Protein AF-A0A482UW29-F1 (afdb_monomer_lite)

Structure (mmCIF, N/CA/C/O backbone):
data_AF-A0A482UW29-F1
#
_entry.id   AF-A0A482UW29-F1
#
loop_
_atom_site.group_PDB
_atom_site.id
_atom_site.type_symbol
_atom_site.label_atom_id
_atom_site.label_alt_id
_atom_site.label_comp_id
_atom_site.label_asym_id
_atom_site.label_entity_id
_atom_site.label_seq_id
_atom_site.pdbx_PDB_ins_code
_atom_site.Cartn_x
_atom_site.Cartn_y
_atom_site.Cartn_z
_atom_site.occupancy
_atom_site.B_iso_or_equiv
_atom_site.auth_seq_id
_atom_site.auth_comp_id
_atom_site.auth_asym_id
_atom_site.auth_atom_id
_atom_site.pdbx_PDB_model_num
ATOM 1 N N . MET A 1 1 ? 14.255 -6.197 -14.353 1.00 85.25 1 MET A N 1
ATOM 2 C CA . MET A 1 1 ? 12.972 -6.834 -13.983 1.00 85.25 1 MET A CA 1
ATOM 3 C C . MET A 1 1 ? 13.294 -8.248 -13.522 1.00 85.25 1 MET A C 1
ATOM 5 O O . MET A 1 1 ? 14.264 -8.793 -14.038 1.00 85.25 1 MET A O 1
ATOM 9 N N . PHE A 1 2 ? 12.573 -8.793 -12.545 1.00 95.31 2 PHE A N 1
ATOM 10 C CA . PHE A 1 2 ? 12.819 -10.137 -12.009 1.00 95.31 2 PHE A CA 1
ATOM 11 C C . PHE A 1 2 ? 11.545 -10.984 -12.097 1.00 95.31 2 PHE A C 1
ATOM 13 O O . PHE A 1 2 ? 10.446 -10.430 -12.179 1.00 95.31 2 PHE A O 1
ATOM 20 N N . ASP A 1 3 ? 11.706 -12.305 -12.129 1.00 98.06 3 ASP A N 1
ATOM 21 C CA . ASP A 1 3 ? 10.581 -13.240 -12.180 1.00 98.06 3 ASP A CA 1
ATOM 22 C C . ASP A 1 3 ? 9.764 -13.188 -10.878 1.00 98.06 3 ASP A C 1
ATOM 24 O O . ASP A 1 3 ? 10.336 -13.123 -9.793 1.00 98.06 3 ASP A O 1
ATOM 28 N N . GLY A 1 4 ? 8.434 -13.153 -10.976 1.00 97.88 4 GLY A N 1
ATOM 29 C CA . GLY A 1 4 ? 7.550 -12.945 -9.818 1.00 97.88 4 GLY A CA 1
ATOM 30 C C . GLY A 1 4 ? 7.399 -11.486 -9.352 1.00 97.88 4 GLY A C 1
ATOM 31 O O . GLY A 1 4 ? 6.843 -11.238 -8.282 1.00 97.88 4 GLY A O 1
ATOM 32 N N . LEU A 1 5 ? 7.845 -10.493 -10.137 1.00 97.75 5 LEU A N 1
ATOM 33 C CA . LEU A 1 5 ? 7.685 -9.069 -9.792 1.00 97.75 5 LEU A CA 1
ATOM 34 C C . LEU A 1 5 ? 6.226 -8.688 -9.494 1.00 97.75 5 LEU A C 1
ATOM 36 O O . LEU A 1 5 ? 5.965 -7.936 -8.554 1.00 97.75 5 LEU A O 1
ATOM 40 N N . TYR A 1 6 ? 5.278 -9.180 -10.293 1.00 97.38 6 TYR A N 1
ATOM 41 C CA . TYR A 1 6 ? 3.864 -8.862 -10.102 1.00 97.38 6 TYR A CA 1
ATOM 42 C C . TYR A 1 6 ? 3.304 -9.482 -8.818 1.00 97.38 6 TYR A C 1
ATOM 44 O O . TYR A 1 6 ? 2.556 -8.816 -8.105 1.00 97.38 6 TYR A O 1
ATOM 52 N N . ASP A 1 7 ? 3.716 -10.701 -8.474 1.00 98.31 7 ASP A N 1
ATOM 53 C CA . ASP A 1 7 ? 3.284 -11.372 -7.245 1.00 98.31 7 ASP A CA 1
ATOM 54 C C . ASP A 1 7 ? 3.853 -10.677 -6.008 1.00 98.31 7 ASP A C 1
ATOM 56 O O . ASP A 1 7 ? 3.129 -10.436 -5.039 1.00 98.31 7 ASP A O 1
ATOM 60 N N . PHE A 1 8 ? 5.123 -10.256 -6.070 1.00 97.94 8 PHE A N 1
ATOM 61 C CA . PHE A 1 8 ? 5.730 -9.397 -5.054 1.00 97.94 8 PHE A CA 1
ATOM 62 C C . PHE A 1 8 ? 4.903 -8.118 -4.864 1.00 97.94 8 PHE A C 1
ATOM 64 O O . PHE A 1 8 ? 4.526 -7.790 -3.739 1.00 97.94 8 PHE A O 1
ATOM 71 N N . CYS A 1 9 ? 4.552 -7.444 -5.968 1.00 98.31 9 CYS A N 1
ATOM 72 C CA . CYS A 1 9 ? 3.755 -6.219 -5.934 1.00 98.31 9 CYS A CA 1
ATOM 73 C C . CYS A 1 9 ? 2.349 -6.409 -5.379 1.00 98.31 9 CYS A C 1
ATOM 75 O O . CYS A 1 9 ? 1.890 -5.616 -4.554 1.00 98.31 9 CYS A O 1
ATOM 77 N N . SER A 1 10 ? 1.687 -7.479 -5.798 1.00 98.44 10 SER A N 1
ATOM 78 C CA . SER A 1 10 ? 0.339 -7.825 -5.359 1.00 98.44 10 SER A CA 1
ATOM 79 C C . SER A 1 10 ? 0.311 -8.159 -3.869 1.00 98.44 10 SER A C 1
ATOM 81 O O . SER A 1 10 ? -0.602 -7.733 -3.168 1.00 98.44 10 SER A O 1
ATOM 83 N N . THR A 1 11 ? 1.340 -8.848 -3.367 1.00 98.50 11 THR A N 1
ATOM 84 C CA . THR A 1 11 ? 1.431 -9.251 -1.957 1.00 98.50 11 THR A CA 1
ATOM 85 C C . THR A 1 11 ? 1.552 -8.044 -1.030 1.00 98.50 11 THR A C 1
ATOM 87 O O . THR A 1 11 ? 0.707 -7.876 -0.152 1.00 98.50 11 THR A O 1
ATOM 90 N N . TYR A 1 12 ? 2.550 -7.166 -1.224 1.00 98.44 12 TYR A N 1
ATOM 91 C CA . TYR A 1 12 ? 2.713 -6.025 -0.311 1.00 98.44 12 TYR A CA 1
ATOM 92 C C . TYR A 1 12 ? 1.549 -5.036 -0.416 1.00 98.44 12 TYR A C 1
ATOM 94 O O . TYR A 1 12 ? 1.137 -4.478 0.599 1.00 98.44 12 TYR A O 1
ATOM 102 N N . THR A 1 13 ? 0.989 -4.854 -1.618 1.00 98.81 13 THR A N 1
ATOM 103 C CA . THR A 1 13 ? -0.149 -3.954 -1.838 1.00 98.81 13 THR A CA 1
ATOM 104 C C . THR A 1 13 ? -1.409 -4.489 -1.168 1.00 98.81 13 THR A C 1
ATOM 106 O O . THR A 1 13 ? -2.088 -3.750 -0.457 1.00 98.81 13 THR A O 1
ATOM 109 N N . GLY A 1 14 ? -1.702 -5.782 -1.345 1.00 98.75 14 GLY A N 1
ATOM 110 C CA . GLY A 1 14 ? -2.855 -6.433 -0.727 1.00 98.75 14 GLY A CA 1
ATOM 111 C C . GLY A 1 14 ? -2.804 -6.381 0.798 1.00 98.75 14 GLY A C 1
ATOM 112 O O . GLY A 1 14 ? -3.815 -6.081 1.423 1.00 98.75 14 GLY A O 1
ATOM 113 N N . CYS A 1 15 ? -1.629 -6.580 1.404 1.00 98.69 15 CYS A N 1
ATOM 114 C CA . CYS A 1 15 ? -1.463 -6.448 2.853 1.00 98.69 15 CYS A CA 1
ATOM 115 C C . CYS A 1 15 ? -1.717 -5.018 3.360 1.00 98.69 15 CYS A C 1
ATOM 117 O O . CYS A 1 15 ? -2.306 -4.857 4.428 1.00 98.69 15 CYS A O 1
ATOM 119 N N . SER A 1 16 ? -1.304 -3.983 2.618 1.00 98.88 16 SER A N 1
ATOM 120 C CA . SER A 1 16 ? -1.579 -2.587 2.994 1.00 98.88 16 SER A CA 1
ATOM 121 C C . SER A 1 16 ? -3.075 -2.255 2.899 1.00 98.88 16 SER A C 1
ATOM 123 O O . SER A 1 16 ? -3.608 -1.619 3.807 1.00 98.88 16 SER A O 1
ATOM 125 N N . ILE A 1 17 ? -3.771 -2.744 1.864 1.00 98.88 17 ILE A N 1
ATOM 126 C CA . ILE A 1 17 ? -5.232 -2.593 1.721 1.00 98.88 17 ILE A CA 1
ATOM 127 C C . ILE A 1 17 ? -5.974 -3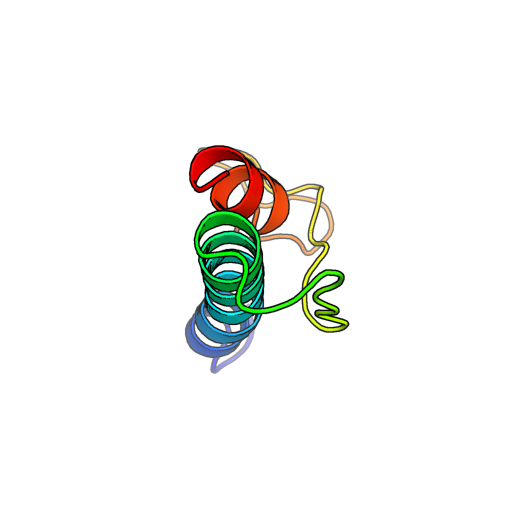.355 2.830 1.00 98.88 17 ILE A C 1
ATOM 129 O O . ILE A 1 17 ? -6.843 -2.785 3.476 1.00 98.88 17 ILE A O 1
ATOM 133 N N . ASP A 1 18 ? -5.607 -4.608 3.117 1.00 98.75 18 ASP A N 1
ATOM 134 C CA . ASP A 1 18 ? -6.207 -5.392 4.212 1.00 98.75 18 ASP A CA 1
ATOM 135 C C . ASP A 1 18 ? -6.003 -4.717 5.580 1.00 98.75 18 ASP A C 1
ATOM 137 O O . ASP A 1 18 ? -6.910 -4.694 6.411 1.00 98.75 18 ASP A O 1
ATOM 141 N N . GLY A 1 19 ? -4.837 -4.099 5.801 1.00 98.75 19 GLY A N 1
ATOM 142 C CA . GLY A 1 19 ? -4.588 -3.261 6.973 1.00 98.75 19 GLY A CA 1
ATOM 143 C C . GLY A 1 19 ? -5.566 -2.087 7.079 1.00 98.75 19 GLY A C 1
ATOM 144 O O . GLY A 1 19 ? -6.142 -1.880 8.146 1.00 98.75 19 GLY A O 1
ATOM 145 N N . ALA A 1 20 ? -5.797 -1.361 5.980 1.00 98.88 20 ALA A N 1
ATOM 146 C CA . ALA A 1 20 ? -6.769 -0.265 5.929 1.00 98.88 20 ALA A CA 1
ATOM 147 C C . ALA A 1 20 ? -8.208 -0.752 6.175 1.00 98.88 20 ALA A C 1
ATOM 149 O O . ALA A 1 20 ? -8.900 -0.201 7.028 1.00 98.88 20 ALA A O 1
ATOM 150 N N . VAL A 1 21 ? -8.627 -1.850 5.535 1.00 98.88 21 VAL A N 1
ATOM 151 C CA . VAL A 1 21 ? -9.945 -2.477 5.756 1.00 98.88 21 VAL A CA 1
ATOM 152 C C . VAL A 1 21 ? -10.144 -2.845 7.229 1.00 98.88 21 VAL A C 1
ATOM 154 O O . VAL A 1 21 ? -11.203 -2.585 7.805 1.00 98.88 21 VAL A O 1
ATOM 157 N N . LYS A 1 22 ? -9.129 -3.438 7.870 1.00 98.81 22 LYS A N 1
ATOM 158 C CA . LYS A 1 22 ? -9.204 -3.832 9.285 1.00 98.81 22 LYS A CA 1
ATOM 159 C C . LYS A 1 22 ? -9.361 -2.641 10.224 1.00 98.81 22 LYS A C 1
ATOM 161 O O . LYS A 1 22 ? -10.136 -2.752 11.180 1.00 98.81 22 LYS A O 1
ATOM 166 N N . LEU A 1 23 ? -8.667 -1.537 9.936 1.00 98.81 23 LEU A N 1
ATOM 167 C CA . LEU A 1 23 ? -8.794 -0.274 10.665 1.00 98.81 23 LEU A CA 1
ATOM 168 C C . LEU A 1 23 ? -10.191 0.337 10.463 1.00 98.81 23 LEU A C 1
ATOM 170 O O . LEU A 1 23 ? -10.858 0.651 11.446 1.00 98.81 23 LEU A O 1
ATOM 174 N N . ASN A 1 24 ? -10.682 0.412 9.223 1.00 98.81 24 ASN A N 1
ATOM 175 C CA . ASN A 1 24 ? -12.010 0.950 8.895 1.00 98.81 24 ASN A CA 1
ATOM 176 C C . ASN A 1 24 ? -13.151 0.195 9.575 1.00 98.81 24 ASN A C 1
ATOM 178 O O . ASN A 1 24 ? -14.126 0.793 10.028 1.00 98.81 24 ASN A O 1
ATOM 182 N N . HIS A 1 25 ? -13.032 -1.128 9.667 1.00 98.62 25 HIS A N 1
ATOM 183 C CA . HIS A 1 25 ? -14.019 -1.965 10.344 1.00 98.62 25 HIS A CA 1
ATOM 184 C C . HIS A 1 25 ? -13.831 -2.035 11.867 1.00 98.62 25 HIS A C 1
ATOM 186 O O . HIS A 1 25 ? -14.575 -2.757 12.531 1.00 98.62 25 HIS A O 1
ATOM 192 N N . GLY A 1 26 ? -12.847 -1.331 12.439 1.00 98.44 26 GLY A N 1
ATOM 193 C CA . GLY A 1 26 ? -12.573 -1.352 13.880 1.00 98.44 26 GLY A CA 1
ATOM 194 C C . GLY A 1 26 ? -12.170 -2.732 14.408 1.00 98.44 26 GLY A C 1
ATOM 195 O O . GLY A 1 26 ? -12.368 -3.035 15.581 1.00 98.44 26 GLY A O 1
ATOM 196 N N . THR A 1 27 ? -11.642 -3.598 13.538 1.00 98.62 27 THR A N 1
ATOM 197 C CA . THR A 1 27 ? -11.213 -4.962 13.903 1.00 98.62 27 THR A CA 1
ATOM 198 C C . THR A 1 27 ? -9.783 -5.005 14.442 1.00 98.62 27 THR A C 1
ATOM 200 O O . THR A 1 27 ? -9.368 -6.015 15.011 1.00 98.62 27 THR A O 1
ATOM 203 N N . CYS A 1 28 ? -9.033 -3.911 14.289 1.00 98.00 28 CYS A N 1
ATOM 204 C CA . CYS A 1 28 ? -7.785 -3.653 14.993 1.00 98.00 28 CYS A CA 1
ATOM 205 C C . CYS A 1 28 ? -7.605 -2.149 15.252 1.00 98.00 28 CYS A C 1
ATOM 207 O O . CYS A 1 28 ? -8.129 -1.323 14.510 1.00 98.00 28 CYS A O 1
ATOM 209 N N . ASP A 1 29 ? -6.821 -1.808 16.278 1.00 98.62 29 ASP A N 1
ATOM 210 C CA . ASP A 1 29 ? -6.397 -0.424 16.545 1.00 98.62 29 ASP A CA 1
ATOM 211 C C . ASP A 1 29 ? -5.128 -0.047 15.762 1.00 98.62 29 ASP A C 1
ATOM 213 O O . ASP A 1 29 ? -4.873 1.120 15.472 1.00 98.62 29 ASP A O 1
ATOM 217 N N . VAL A 1 30 ? -4.297 -1.048 15.443 1.00 98.75 30 VAL A N 1
ATOM 218 C CA . VAL A 1 30 ? -3.018 -0.896 14.741 1.00 98.75 30 VAL A CA 1
ATOM 219 C C . VAL A 1 30 ? -2.834 -2.064 13.771 1.00 98.75 30 VAL A C 1
ATOM 221 O O . VAL A 1 30 ? -2.956 -3.227 14.159 1.00 98.75 30 VAL A O 1
ATOM 224 N N . ALA A 1 31 ? -2.490 -1.761 12.518 1.00 98.62 31 ALA A N 1
ATOM 225 C CA . ALA A 1 31 ? -2.089 -2.736 11.505 1.00 98.62 31 ALA A CA 1
ATOM 226 C C . ALA A 1 31 ? -0.637 -2.474 11.074 1.00 98.62 31 ALA A C 1
ATOM 228 O O . ALA A 1 31 ? -0.254 -1.331 10.833 1.00 98.62 31 ALA A O 1
ATOM 229 N N . ILE A 1 32 ? 0.179 -3.529 10.979 1.00 98.69 32 ILE A N 1
ATOM 230 C CA . ILE A 1 32 ? 1.595 -3.436 10.595 1.00 98.69 32 ILE A CA 1
ATOM 231 C C . ILE A 1 32 ? 1.836 -4.297 9.355 1.00 98.69 32 ILE A C 1
ATOM 233 O O . ILE A 1 32 ? 1.606 -5.505 9.385 1.00 98.69 32 ILE A O 1
ATOM 237 N N . ASN A 1 33 ? 2.358 -3.683 8.292 1.00 98.62 33 ASN A N 1
ATOM 238 C CA . ASN A 1 33 ? 2.825 -4.362 7.085 1.00 98.62 33 ASN A CA 1
ATOM 239 C C . ASN A 1 33 ? 4.281 -3.965 6.792 1.00 98.62 33 ASN A C 1
ATOM 241 O O . ASN A 1 33 ? 4.535 -2.910 6.219 1.00 98.62 33 ASN A O 1
ATOM 245 N N . TRP A 1 34 ? 5.242 -4.817 7.163 1.00 98.62 34 TRP A N 1
ATOM 246 C CA . TRP A 1 34 ? 6.671 -4.554 6.934 1.00 98.62 34 TRP A CA 1
ATOM 247 C C . TRP A 1 34 ? 7.115 -4.700 5.476 1.00 98.62 34 TRP A C 1
ATOM 249 O O . TRP A 1 34 ? 8.191 -4.226 5.125 1.00 98.62 34 TRP A O 1
ATOM 259 N N . ALA A 1 35 ? 6.321 -5.376 4.643 1.00 97.75 35 ALA A N 1
ATOM 260 C CA . ALA A 1 35 ? 6.619 -5.536 3.223 1.00 97.75 35 ALA A CA 1
ATOM 261 C C . ALA A 1 35 ? 6.173 -4.322 2.388 1.00 97.75 35 ALA A C 1
ATOM 263 O O . ALA A 1 35 ? 6.661 -4.147 1.273 1.00 97.75 35 ALA A O 1
ATOM 264 N N . GLY A 1 36 ? 5.230 -3.526 2.906 1.00 98.31 36 GLY A N 1
ATOM 265 C CA . GLY A 1 36 ? 4.719 -2.315 2.269 1.00 98.31 36 GLY A CA 1
ATOM 266 C C . GLY A 1 36 ? 5.596 -1.086 2.510 1.00 98.31 36 GLY A C 1
ATOM 267 O O . GLY A 1 36 ? 6.745 -1.181 2.942 1.00 98.31 36 GLY A O 1
ATOM 268 N N . GLY A 1 37 ? 5.043 0.094 2.236 1.00 98.62 37 GLY A N 1
ATOM 269 C CA . GLY A 1 37 ? 5.749 1.366 2.414 1.00 98.62 37 GLY A CA 1
ATOM 270 C C . GLY A 1 37 ? 6.525 1.827 1.177 1.00 98.62 37 GLY A C 1
ATOM 271 O O . GLY A 1 37 ? 7.460 2.624 1.285 1.00 98.62 37 GLY A O 1
ATOM 272 N N . LEU A 1 38 ? 6.152 1.356 -0.013 1.00 98.44 38 LEU A N 1
ATOM 273 C CA . LEU A 1 38 ? 6.875 1.593 -1.263 1.00 98.44 38 LEU A CA 1
ATOM 274 C C . LEU A 1 38 ? 6.447 2.933 -1.880 1.00 98.44 38 LEU A C 1
ATOM 276 O O . LEU A 1 38 ? 5.690 3.033 -2.847 1.00 98.44 38 LEU A O 1
ATOM 280 N N . HIS A 1 39 ? 6.963 4.005 -1.285 1.00 98.62 39 HIS A N 1
ATOM 281 C CA . HIS A 1 39 ? 6.438 5.366 -1.420 1.00 98.62 39 HIS A CA 1
ATOM 282 C C . HIS A 1 39 ? 6.790 6.140 -2.704 1.00 98.62 39 HIS A C 1
ATOM 284 O O . HIS A 1 39 ? 6.270 7.238 -2.918 1.00 98.62 39 HIS A O 1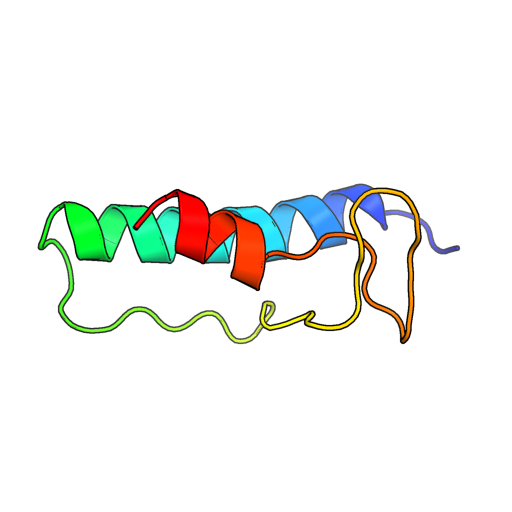
ATOM 290 N N . HIS A 1 40 ? 7.679 5.634 -3.560 1.00 98.56 40 HIS A N 1
ATOM 291 C CA . HIS A 1 40 ? 8.156 6.392 -4.725 1.00 98.56 40 HIS A CA 1
ATOM 292 C C . HIS A 1 40 ? 7.350 6.148 -6.006 1.00 98.56 40 HIS A C 1
ATOM 294 O O . HIS A 1 40 ? 7.440 6.962 -6.928 1.00 98.56 40 HIS A O 1
ATOM 300 N N . ALA A 1 41 ? 6.543 5.083 -6.060 1.00 98.56 41 ALA A N 1
ATOM 301 C CA . ALA A 1 41 ? 5.746 4.741 -7.234 1.00 98.56 41 ALA A CA 1
ATOM 302 C C . ALA A 1 41 ? 4.749 5.862 -7.565 1.00 98.56 41 ALA A C 1
ATOM 304 O O . ALA A 1 41 ? 4.136 6.458 -6.672 1.00 98.56 41 ALA A O 1
ATOM 305 N N . LYS A 1 42 ? 4.577 6.152 -8.855 1.00 98.25 42 LYS A N 1
ATOM 306 C CA . LYS A 1 42 ? 3.622 7.147 -9.359 1.00 98.25 42 LYS A CA 1
ATOM 307 C C . LYS A 1 42 ? 2.557 6.457 -10.206 1.00 98.25 42 LYS A C 1
ATOM 309 O O . LYS A 1 42 ? 2.658 5.277 -10.517 1.00 98.25 42 LYS A O 1
ATOM 314 N N . LYS A 1 43 ? 1.543 7.217 -10.631 1.00 98.00 43 LYS A N 1
ATOM 315 C CA . LYS A 1 43 ? 0.395 6.685 -11.385 1.00 98.00 43 LYS A CA 1
ATOM 316 C C . LYS A 1 43 ? 0.786 5.951 -12.675 1.00 98.00 43 LYS A C 1
ATOM 318 O O . LYS A 1 43 ? 0.122 4.990 -13.044 1.00 98.00 43 LYS A O 1
ATOM 323 N N . THR A 1 44 ? 1.819 6.421 -13.371 1.00 98.06 44 THR A N 1
ATOM 324 C CA . THR A 1 44 ? 2.227 5.896 -14.687 1.00 98.06 44 THR A CA 1
ATOM 325 C C . THR A 1 44 ? 3.733 5.654 -14.796 1.00 98.06 44 THR A C 1
ATOM 327 O O . THR A 1 44 ? 4.242 5.494 -15.901 1.00 98.06 44 THR A O 1
ATOM 330 N N . GLU A 1 45 ? 4.460 5.646 -13.677 1.00 97.56 45 GLU A N 1
ATOM 331 C CA . GLU A 1 45 ? 5.903 5.389 -13.656 1.00 97.56 45 GLU A CA 1
ATOM 332 C C . GLU A 1 45 ? 6.333 4.693 -12.357 1.00 97.56 45 GLU A C 1
ATOM 334 O O . GLU A 1 45 ? 5.869 5.023 -11.261 1.00 97.56 45 GLU A O 1
ATOM 339 N N . ALA A 1 46 ? 7.248 3.734 -12.495 1.00 97.69 46 ALA A N 1
ATOM 340 C CA . ALA A 1 46 ? 7.977 3.159 -11.373 1.00 97.69 46 ALA A CA 1
ATOM 341 C C . ALA A 1 46 ? 9.182 4.049 -11.040 1.00 97.69 46 ALA A C 1
ATOM 343 O O . ALA A 1 46 ? 9.831 4.586 -11.937 1.00 97.69 46 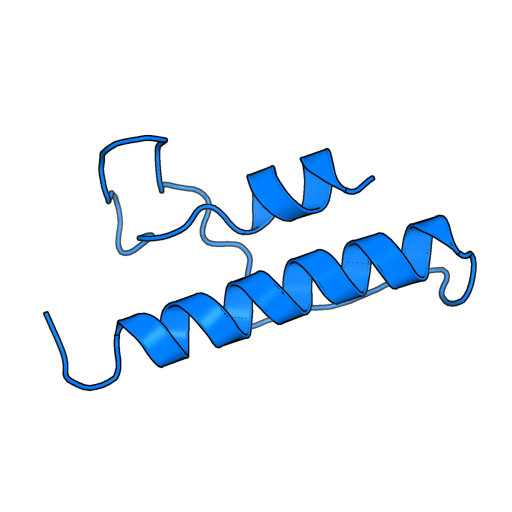ALA A O 1
ATOM 344 N N . SER A 1 47 ? 9.509 4.186 -9.757 1.00 98.06 47 SER A N 1
ATOM 345 C CA . SER A 1 47 ? 10.626 5.018 -9.295 1.00 98.06 47 SER A CA 1
ATOM 346 C C . SER A 1 47 ? 11.201 4.464 -7.997 1.00 98.06 47 SER A C 1
ATOM 348 O O . SER A 1 47 ? 10.452 3.957 -7.167 1.00 98.06 47 SER A O 1
ATOM 350 N N . GLY A 1 48 ? 12.526 4.521 -7.822 1.00 97.31 48 GLY A N 1
ATOM 351 C CA . GLY A 1 48 ? 13.193 4.121 -6.575 1.00 97.31 48 GLY A CA 1
ATOM 352 C C . GLY A 1 48 ? 12.815 2.718 -6.083 1.00 97.31 48 GLY A C 1
ATOM 353 O O . GLY A 1 48 ? 12.479 2.558 -4.916 1.00 97.31 48 GLY A O 1
ATOM 354 N N . PHE A 1 49 ? 12.797 1.727 -6.982 1.00 97.12 49 PHE A N 1
ATOM 355 C CA . PHE A 1 49 ? 12.371 0.339 -6.714 1.00 97.12 49 PHE A CA 1
ATOM 356 C C . PHE A 1 49 ? 10.898 0.156 -6.299 1.00 97.12 49 PHE A C 1
ATOM 358 O O . PHE A 1 49 ? 10.480 -0.958 -5.994 1.00 97.12 49 PHE A O 1
ATOM 365 N N . CYS A 1 50 ? 10.090 1.216 -6.342 1.00 98.19 50 CYS A N 1
ATOM 366 C CA . CYS A 1 50 ? 8.660 1.176 -6.068 1.00 98.19 50 CYS A CA 1
ATOM 367 C C . CYS A 1 50 ? 7.886 1.076 -7.391 1.00 98.19 50 CYS A C 1
ATOM 369 O O . CYS A 1 50 ? 8.027 1.938 -8.265 1.00 98.19 50 CYS A O 1
ATOM 371 N N . TYR A 1 51 ? 7.056 0.039 -7.524 1.00 98.19 51 TYR A N 1
ATOM 372 C CA . TYR A 1 51 ? 6.298 -0.256 -8.749 1.00 98.19 51 TYR A CA 1
ATOM 373 C C . TYR A 1 51 ? 4.791 -0.010 -8.595 1.00 98.19 51 TYR A C 1
ATOM 375 O O . TYR A 1 51 ? 4.166 0.494 -9.523 1.00 98.19 51 TYR A O 1
ATOM 383 N N . ILE A 1 52 ? 4.220 -0.314 -7.427 1.00 98.50 52 ILE A N 1
ATOM 384 C CA . ILE A 1 52 ? 2.849 0.030 -7.035 1.00 98.50 52 ILE A CA 1
ATOM 385 C C . ILE A 1 52 ? 2.941 0.835 -5.741 1.00 98.50 52 ILE A C 1
ATOM 387 O O . ILE A 1 52 ? 3.730 0.505 -4.860 1.00 98.50 52 ILE A O 1
ATOM 391 N N . ASN A 1 53 ? 2.172 1.919 -5.643 1.00 98.75 53 ASN A N 1
ATOM 392 C CA . ASN A 1 53 ? 2.151 2.745 -4.441 1.00 98.75 53 ASN A CA 1
ATOM 393 C C . ASN A 1 53 ? 1.094 2.204 -3.472 1.00 98.75 53 ASN A C 1
ATOM 395 O O . ASN A 1 53 ? -0.060 2.635 -3.493 1.00 98.75 53 ASN A O 1
ATOM 399 N N . ASP A 1 54 ? 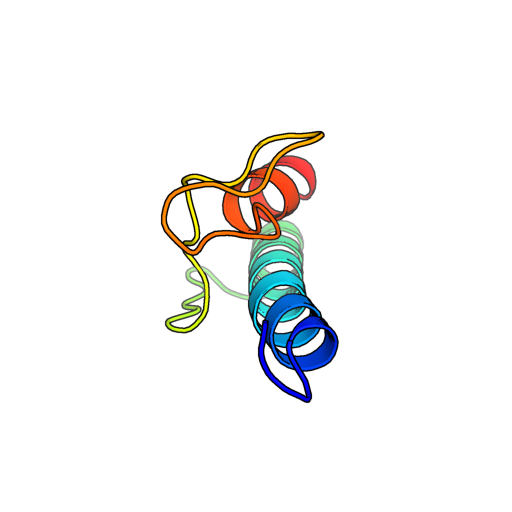1.482 1.227 -2.656 1.00 98.81 54 ASP A N 1
ATOM 400 C CA . ASP A 1 54 ? 0.597 0.587 -1.681 1.00 98.81 54 ASP A CA 1
ATOM 401 C C . ASP A 1 54 ? 0.098 1.558 -0.610 1.00 98.81 54 ASP A C 1
ATOM 403 O O . ASP A 1 54 ? -1.040 1.443 -0.167 1.00 98.81 54 ASP A O 1
ATOM 407 N N . ILE A 1 55 ? 0.915 2.553 -0.254 1.00 98.81 55 ILE A N 1
ATOM 408 C CA . ILE A 1 55 ? 0.547 3.602 0.701 1.00 98.81 55 ILE A CA 1
ATOM 409 C C . ILE A 1 55 ? -0.636 4.412 0.168 1.00 98.81 55 ILE A C 1
ATOM 411 O O . ILE A 1 55 ? -1.616 4.608 0.877 1.00 98.81 55 ILE A O 1
ATOM 415 N N . VAL A 1 56 ? -0.565 4.871 -1.087 1.00 98.81 56 VAL A N 1
ATOM 416 C CA . VAL A 1 56 ? -1.658 5.632 -1.711 1.00 98.81 56 VAL A CA 1
ATOM 417 C C . VAL A 1 56 ? -2.932 4.796 -1.774 1.00 98.81 56 VAL A C 1
ATOM 419 O O . VAL A 1 56 ? -3.999 5.311 -1.462 1.00 98.81 56 VAL A O 1
ATOM 422 N N . LEU A 1 57 ? -2.835 3.520 -2.153 1.00 98.88 57 LEU A N 1
ATOM 423 C CA . LEU A 1 57 ? -4.002 2.640 -2.238 1.00 98.88 57 LEU A CA 1
ATOM 424 C C . LEU A 1 57 ? -4.618 2.357 -0.863 1.00 98.88 57 LEU A C 1
ATOM 426 O O . LEU A 1 57 ? -5.834 2.405 -0.739 1.00 98.88 57 LEU A O 1
ATOM 430 N N . ALA A 1 58 ? -3.803 2.135 0.170 1.00 98.88 58 ALA A N 1
ATOM 431 C CA . ALA A 1 58 ? -4.289 1.987 1.539 1.00 98.88 58 ALA A CA 1
ATOM 432 C C . ALA A 1 58 ? -4.960 3.271 2.050 1.00 98.88 58 ALA A C 1
ATOM 434 O O . ALA A 1 58 ? -6.028 3.198 2.639 1.00 98.88 58 ALA A O 1
ATOM 435 N N . ILE A 1 59 ? -4.383 4.448 1.778 1.00 98.88 59 ILE A N 1
ATOM 436 C CA . ILE A 1 59 ? -4.983 5.742 2.150 1.00 98.88 59 ILE A CA 1
ATOM 437 C C . ILE A 1 59 ? -6.306 5.994 1.417 1.00 98.88 59 ILE A C 1
ATOM 439 O O . ILE A 1 59 ? -7.170 6.653 1.973 1.00 98.88 59 ILE A O 1
ATOM 443 N N . LEU A 1 60 ? -6.465 5.513 0.181 1.00 98.75 60 LEU A N 1
ATOM 444 C CA . LEU A 1 60 ? -7.730 5.623 -0.554 1.00 98.75 60 LEU A CA 1
ATOM 445 C C . LEU A 1 60 ? -8.826 4.700 -0.010 1.00 98.75 60 LEU A C 1
ATOM 447 O O . LEU A 1 60 ? -9.998 4.979 -0.246 1.00 98.75 60 LEU A O 1
ATOM 451 N N . GLU A 1 61 ? -8.447 3.597 0.636 1.00 98.69 61 GLU A N 1
ATOM 452 C CA . GLU A 1 61 ? -9.389 2.693 1.293 1.00 98.69 61 GLU A CA 1
ATOM 453 C C . GLU A 1 61 ? -9.869 3.261 2.636 1.00 98.69 61 GLU A C 1
ATOM 455 O O . GLU A 1 61 ? -11.029 3.058 2.975 1.00 98.69 61 GLU A O 1
ATOM 460 N N . LEU A 1 62 ? -9.006 3.970 3.381 1.00 95.06 62 LEU A N 1
ATOM 461 C CA . LEU A 1 62 ? -9.348 4.686 4.627 1.00 95.06 62 LEU A CA 1
ATOM 462 C C . LEU A 1 62 ? -10.429 5.765 4.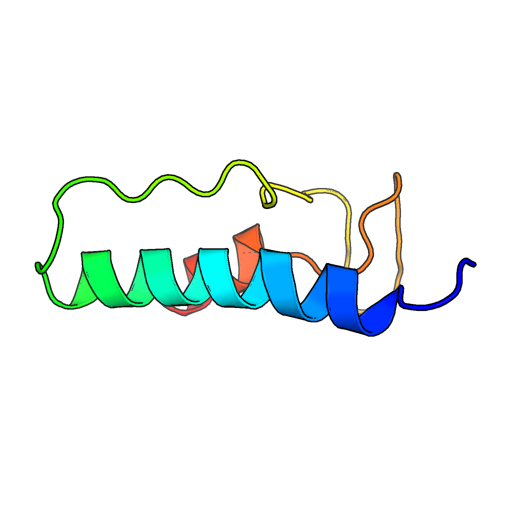420 1.00 95.06 62 LEU A C 1
ATOM 464 O O . LEU A 1 62 ? -11.317 5.866 5.297 1.00 95.06 62 LEU A O 1
#

Secondary structure (DSSP, 8-state):
--TTHHHHHH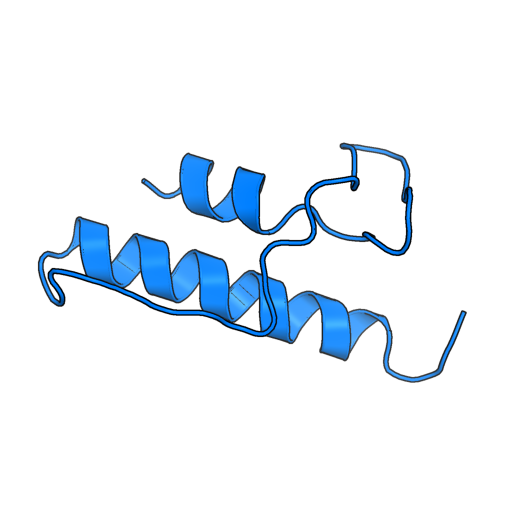HHHHHHHHHHHHHHTTS-S----TT---TT--SS--BTTBSS-HHHHHHHH-

Foldseek 3Di:
DDPCPVVLLCVLLVLLQVQLVCVVVVVDPDRDRPSAPLCPDDPPDDDPNRPDRSVVVSVVSD

pLDDT: mean 98.11, std 1.8, range [85.25, 98.88]

Sequence (62 aa):
MFDGLYDFCSTYTGCSIDGAVKLNHGTCDVAINWAGGLHHAKKTEASGFCYINDIVLAILEL

Radius of gyration: 12.04 Å; chains: 1; bounding box: 27×20×31 Å